Protein AF-A0A8C1VCK3-F1 (afdb_monomer)

Solvent-accessible surface area (backbone atoms only — not comparable to full-atom values): 4647 Å² total; per-residue (Å²): 144,72,78,66,59,62,62,49,53,61,56,46,54,61,52,51,53,52,50,51,51,54,54,49,49,58,54,58,72,53,41,42,81,39,80,42,70,43,89,96,54,96,51,68,43,82,40,79,39,81,61,67,63,84,86,56,50,81,64,57,61,65,66,79,70,68,72,84,84,81,84,127

Foldseek 3Di:
DPPPVVVVVVVVVVVVVVVVVVVVCVQQVQWDFDFDADPPDNDTDTDGDTDDDPVCVVPVVVVVPPDPPPDD

Structure (mmCIF, N/CA/C/O backbone):
data_AF-A0A8C1VCK3-F1
#
_entry.id   AF-A0A8C1VCK3-F1
#
loop_
_atom_site.group_PDB
_atom_site.id
_atom_site.type_symbol
_atom_site.label_atom_id
_atom_site.label_alt_id
_atom_site.label_comp_id
_atom_site.label_asym_id
_atom_site.label_entity_id
_atom_site.label_seq_id
_atom_site.pdbx_PDB_ins_code
_atom_site.Cartn_x
_atom_site.Cartn_y
_atom_site.Cartn_z
_atom_site.occupancy
_atom_site.B_iso_or_equiv
_atom_site.auth_seq_id
_atom_site.auth_comp_id
_atom_site.auth_asym_id
_atom_site.auth_atom_id
_atom_site.pdbx_PDB_model_num
ATOM 1 N N . MET A 1 1 ? 17.653 7.498 -39.889 1.00 57.16 1 MET A N 1
ATOM 2 C CA . MET A 1 1 ? 17.850 7.880 -38.471 1.00 57.16 1 MET A CA 1
ATOM 3 C C . MET A 1 1 ? 16.981 6.998 -37.564 1.00 57.16 1 MET A C 1
ATOM 5 O O . MET A 1 1 ? 15.936 7.467 -37.154 1.00 57.16 1 MET A O 1
ATOM 9 N N . SER A 1 2 ? 17.356 5.745 -37.241 1.00 61.53 2 SER A N 1
ATOM 10 C CA . SER A 1 2 ? 16.470 4.891 -36.399 1.00 61.53 2 SER A CA 1
ATOM 11 C C . SER A 1 2 ? 17.153 3.902 -35.435 1.00 61.53 2 SER A C 1
ATOM 13 O O . SER A 1 2 ? 16.464 3.198 -34.711 1.00 61.53 2 SER A O 1
ATOM 15 N N . GLY A 1 3 ? 18.488 3.860 -35.329 1.00 59.97 3 GLY A N 1
ATOM 16 C CA . GLY A 1 3 ? 19.172 2.909 -34.426 1.00 59.97 3 GLY A CA 1
ATOM 17 C C . GLY A 1 3 ? 19.290 3.346 -32.955 1.00 59.97 3 GLY A C 1
ATOM 18 O O . GLY A 1 3 ? 19.555 2.522 -32.083 1.00 59.97 3 GLY A O 1
ATOM 19 N N . ARG A 1 4 ? 19.108 4.642 -32.650 1.00 56.88 4 ARG A N 1
ATOM 20 C CA . ARG A 1 4 ? 19.291 5.181 -31.284 1.00 56.88 4 ARG A CA 1
ATOM 21 C C . ARG A 1 4 ? 18.065 4.989 -30.382 1.00 56.88 4 ARG A C 1
ATOM 23 O O . ARG A 1 4 ? 18.231 4.821 -29.178 1.00 56.88 4 ARG A O 1
ATOM 30 N N . SER A 1 5 ? 16.859 4.990 -30.956 1.00 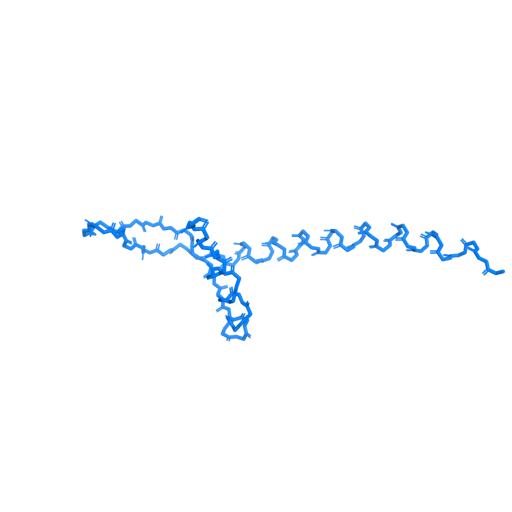61.12 5 SER A N 1
ATOM 31 C CA . SER A 1 5 ? 15.588 4.933 -30.215 1.00 61.12 5 SER A CA 1
ATOM 32 C C . SER A 1 5 ? 15.346 3.562 -29.572 1.00 61.12 5 SER A C 1
ATOM 34 O O . SER A 1 5 ? 15.049 3.499 -28.384 1.00 61.12 5 SER A O 1
ATOM 36 N N . VAL A 1 6 ? 15.594 2.471 -30.299 1.00 61.53 6 VAL A N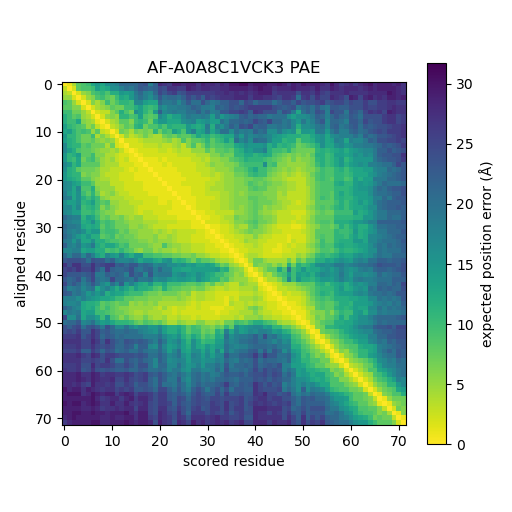 1
ATOM 37 C CA . VAL A 1 6 ? 15.317 1.106 -29.815 1.00 61.53 6 VAL A CA 1
ATOM 38 C C . VAL A 1 6 ? 16.169 0.759 -28.587 1.00 61.53 6 VAL A C 1
ATOM 40 O O . VAL A 1 6 ? 15.671 0.259 -27.583 1.00 61.53 6 VAL A O 1
ATOM 43 N N . ARG A 1 7 ? 17.461 1.117 -28.617 1.00 60.75 7 ARG A N 1
ATOM 44 C CA . ARG A 1 7 ? 18.390 0.892 -27.497 1.00 60.75 7 ARG A CA 1
ATOM 45 C C . ARG A 1 7 ? 18.086 1.791 -26.294 1.00 60.75 7 ARG A C 1
ATOM 47 O O . ARG A 1 7 ? 18.332 1.400 -25.152 1.00 60.75 7 ARG A O 1
ATOM 54 N N . ALA A 1 8 ? 17.571 2.995 -26.541 1.00 67.94 8 ALA A N 1
ATOM 55 C CA . ALA A 1 8 ? 17.122 3.889 -25.481 1.00 67.94 8 ALA A CA 1
ATOM 56 C C . ALA A 1 8 ? 15.865 3.343 -24.784 1.00 67.94 8 ALA A C 1
ATOM 58 O O . ALA A 1 8 ? 15.797 3.386 -23.556 1.00 67.94 8 ALA A O 1
ATOM 59 N N . GLU A 1 9 ? 14.930 2.762 -25.538 1.00 67.69 9 GLU A N 1
ATOM 60 C CA . GLU A 1 9 ? 13.691 2.198 -24.999 1.00 67.69 9 GLU A CA 1
ATOM 61 C C . GLU A 1 9 ? 13.925 0.933 -24.156 1.00 67.69 9 GLU A C 1
ATOM 63 O O . GLU A 1 9 ? 13.323 0.763 -23.097 1.00 67.69 9 GLU A O 1
ATOM 68 N N . THR A 1 10 ? 14.869 0.065 -24.536 1.00 70.56 10 THR A N 1
ATOM 69 C CA . THR A 1 10 ? 15.237 -1.086 -23.689 1.00 70.56 10 THR A CA 1
ATOM 70 C C . THR A 1 10 ? 15.870 -0.638 -22.363 1.00 70.56 10 THR A C 1
ATOM 72 O O . THR A 1 10 ? 15.655 -1.258 -21.322 1.00 70.56 10 THR A O 1
ATOM 75 N N . ARG A 1 11 ? 16.623 0.474 -22.369 1.00 66.94 11 ARG A N 1
ATOM 76 C CA . ARG A 1 11 ? 17.261 1.034 -21.164 1.00 66.94 11 ARG A CA 1
ATOM 77 C C . ARG A 1 11 ? 16.267 1.736 -20.234 1.00 66.94 11 ARG A C 1
ATOM 79 O O . ARG A 1 11 ? 16.525 1.779 -19.031 1.00 66.94 11 ARG A O 1
ATOM 86 N N . SER A 1 12 ? 15.181 2.316 -20.750 1.00 74.44 12 SER A N 1
ATOM 87 C CA . SER A 1 12 ? 14.182 2.996 -19.915 1.00 74.44 12 SER A CA 1
ATOM 88 C C . SER A 1 12 ? 13.353 2.002 -19.107 1.00 74.44 12 SER A C 1
ATOM 90 O O . SER A 1 12 ? 13.276 2.156 -17.892 1.00 74.44 12 SER A O 1
ATOM 92 N N . ARG A 1 13 ? 12.861 0.924 -19.733 1.00 77.56 13 ARG A N 1
ATOM 93 C CA . ARG A 1 13 ? 12.023 -0.094 -19.067 1.00 77.56 13 ARG A CA 1
ATOM 94 C C . ARG A 1 13 ? 12.684 -0.677 -17.817 1.00 77.56 13 ARG A C 1
ATOM 96 O O . ARG A 1 13 ? 12.124 -0.592 -16.730 1.00 77.56 13 ARG A O 1
ATOM 103 N N . ALA A 1 14 ? 13.930 -1.139 -17.943 1.00 82.06 14 ALA A N 1
ATOM 104 C CA . ALA A 1 14 ? 14.678 -1.695 -16.813 1.00 82.06 14 ALA A CA 1
ATOM 105 C C . ALA A 1 14 ? 14.874 -0.683 -15.667 1.00 82.06 14 ALA A C 1
ATOM 107 O O . ALA A 1 14 ? 14.801 -1.036 -14.492 1.00 82.06 14 ALA A O 1
ATOM 108 N N . LYS A 1 15 ? 15.099 0.597 -15.986 1.00 84.19 15 LYS A N 1
ATOM 109 C CA . LYS A 1 15 ? 15.218 1.651 -14.969 1.00 84.19 15 LYS A CA 1
ATOM 110 C C . LYS A 1 15 ? 13.882 1.970 -14.305 1.00 84.19 15 LYS A C 1
ATOM 112 O O . LYS A 1 15 ? 13.867 2.279 -13.116 1.00 84.19 15 LYS A O 1
ATOM 117 N N . ASP A 1 16 ? 12.786 1.932 -15.051 1.00 85.75 16 ASP A N 1
ATOM 118 C CA . ASP A 1 16 ? 11.456 2.227 -14.524 1.00 85.75 16 ASP A CA 1
ATOM 119 C C . ASP A 1 16 ? 10.965 1.114 -13.596 1.00 85.75 16 ASP A C 1
ATOM 121 O O . ASP A 1 16 ? 10.368 1.405 -12.561 1.00 85.75 16 ASP A O 1
ATOM 125 N N . ASP A 1 17 ? 11.308 -0.140 -13.884 1.00 87.50 17 ASP A N 1
ATOM 126 C CA . ASP A 1 17 ? 11.011 -1.265 -12.996 1.00 87.50 17 ASP A CA 1
ATOM 127 C C . ASP A 1 17 ? 11.792 -1.172 -11.680 1.00 87.50 17 ASP A C 1
ATOM 129 O O . ASP A 1 17 ? 11.210 -1.323 -10.604 1.00 87.50 17 ASP A O 1
ATOM 133 N N . ILE A 1 18 ? 13.074 -0.788 -11.736 1.00 88.00 18 ILE A N 1
ATOM 134 C CA . ILE A 1 18 ? 13.868 -0.501 -10.531 1.00 88.00 18 ILE A CA 1
ATOM 135 C C . ILE A 1 18 ? 13.219 0.626 -9.718 1.00 88.00 18 ILE A C 1
ATOM 137 O O . ILE A 1 18 ? 13.031 0.490 -8.511 1.00 88.00 18 ILE A O 1
ATOM 141 N N . LYS A 1 19 ? 12.820 1.732 -10.356 1.00 90.00 19 LYS A N 1
ATOM 142 C CA . LYS A 1 19 ? 12.151 2.843 -9.660 1.00 90.00 19 LYS A CA 1
ATOM 143 C C . LYS A 1 19 ? 10.829 2.419 -9.022 1.00 90.00 19 LYS A C 1
ATOM 145 O O . LYS A 1 19 ? 10.553 2.836 -7.901 1.00 90.00 19 LYS A O 1
ATOM 150 N N . LYS A 1 20 ? 10.025 1.586 -9.693 1.00 89.31 20 LYS A N 1
ATOM 151 C CA . LYS A 1 20 ? 8.773 1.045 -9.134 1.00 89.31 20 LYS A CA 1
ATOM 152 C C . LYS A 1 20 ? 9.033 0.206 -7.888 1.00 89.31 20 LYS A C 1
ATOM 154 O O . LYS A 1 20 ? 8.317 0.367 -6.902 1.00 89.31 20 LYS A O 1
ATOM 159 N N . VAL A 1 21 ? 10.058 -0.648 -7.919 1.00 91.38 21 VAL A N 1
ATOM 160 C CA . VAL A 1 21 ? 10.464 -1.458 -6.761 1.00 91.38 21 VAL A CA 1
ATOM 161 C C . VAL A 1 21 ? 10.905 -0.558 -5.612 1.00 91.38 21 VAL A C 1
ATOM 163 O O . VAL A 1 21 ? 10.389 -0.697 -4.507 1.00 91.38 21 VAL A O 1
ATOM 166 N N . MET A 1 22 ? 11.769 0.425 -5.870 1.00 90.19 22 MET A N 1
ATOM 167 C CA . MET A 1 22 ? 12.222 1.365 -4.837 1.00 90.19 22 MET A CA 1
ATOM 168 C C . MET A 1 22 ? 11.055 2.168 -4.243 1.00 90.19 22 MET A C 1
ATOM 170 O O . MET A 1 22 ? 10.955 2.303 -3.026 1.00 90.19 22 MET A O 1
ATOM 174 N N . ALA A 1 23 ? 10.115 2.626 -5.075 1.00 87.12 23 ALA A N 1
ATOM 175 C CA . ALA A 1 23 ? 8.904 3.307 -4.619 1.00 87.12 23 ALA A CA 1
ATOM 176 C C . ALA A 1 23 ? 7.971 2.382 -3.816 1.00 87.12 23 ALA A C 1
ATOM 178 O O . ALA A 1 23 ? 7.289 2.831 -2.898 1.00 87.12 23 ALA A O 1
ATOM 179 N N . ALA A 1 24 ? 7.915 1.087 -4.137 1.00 87.44 24 ALA A N 1
ATOM 180 C CA . ALA A 1 24 ? 7.168 0.106 -3.354 1.00 87.44 24 ALA A CA 1
ATOM 181 C C . ALA A 1 24 ? 7.806 -0.158 -1.990 1.00 87.44 24 ALA A C 1
ATOM 183 O O . ALA A 1 24 ? 7.097 -0.188 -0.985 1.00 87.44 24 ALA A O 1
ATOM 184 N N . ILE A 1 25 ? 9.132 -0.281 -1.955 1.00 89.25 25 ILE A N 1
ATOM 185 C CA . ILE A 1 25 ? 9.897 -0.452 -0.722 1.00 89.25 25 ILE A CA 1
ATOM 186 C C . ILE A 1 25 ? 9.687 0.752 0.195 1.00 89.25 25 ILE A C 1
ATOM 188 O O . ILE A 1 25 ? 9.332 0.563 1.353 1.00 89.25 25 ILE A O 1
ATOM 192 N N . GLU A 1 26 ? 9.810 1.979 -0.317 1.00 85.38 26 GLU A N 1
ATOM 193 C CA . GLU A 1 26 ? 9.591 3.196 0.477 1.00 85.38 26 GLU A CA 1
ATOM 194 C C . GLU A 1 26 ? 8.178 3.274 1.074 1.00 85.38 26 GLU A C 1
ATOM 196 O O . GLU A 1 26 ? 8.016 3.689 2.221 1.00 85.38 26 GLU A O 1
ATOM 201 N N . ARG A 1 27 ? 7.153 2.798 0.353 1.00 83.94 27 ARG A N 1
ATOM 202 C CA . ARG A 1 27 ? 5.780 2.717 0.882 1.00 83.94 27 ARG A CA 1
ATOM 203 C C . ARG A 1 27 ? 5.648 1.729 2.039 1.00 83.94 27 ARG A C 1
ATOM 205 O O . ARG A 1 27 ? 4.946 2.025 2.999 1.00 83.94 27 ARG A O 1
ATOM 212 N N . VAL A 1 28 ? 6.287 0.562 1.953 1.00 87.50 28 VAL A N 1
ATOM 213 C CA . VAL A 1 28 ? 6.238 -0.466 3.011 1.00 87.50 28 VAL A CA 1
ATOM 214 C C . VAL A 1 28 ? 7.089 -0.065 4.214 1.00 87.50 28 VAL A C 1
ATOM 216 O O . VAL A 1 28 ? 6.699 -0.280 5.357 1.00 87.50 28 VAL A O 1
ATOM 219 N N . ARG A 1 29 ? 8.232 0.577 3.972 1.00 89.25 29 ARG A N 1
ATOM 220 C CA . ARG A 1 29 ? 9.194 0.977 5.003 1.00 89.25 29 ARG A CA 1
ATOM 221 C C . ARG A 1 29 ? 8.627 1.972 6.014 1.00 89.25 29 ARG A C 1
ATOM 223 O O . ARG A 1 29 ? 9.107 2.031 7.140 1.00 89.25 29 ARG A O 1
ATOM 230 N N . ARG A 1 30 ? 7.607 2.733 5.619 1.00 86.38 30 ARG A N 1
ATOM 231 C CA . ARG A 1 30 ? 6.921 3.695 6.487 1.00 86.38 30 ARG A CA 1
ATOM 232 C C . ARG A 1 30 ? 5.835 3.072 7.352 1.00 86.38 30 ARG A C 1
ATOM 234 O O . ARG A 1 30 ? 5.258 3.802 8.135 1.00 86.38 30 ARG A O 1
ATOM 241 N N . TRP A 1 31 ? 5.517 1.781 7.220 1.00 92.12 31 TRP A N 1
ATOM 242 C CA . TRP A 1 31 ? 4.434 1.160 7.990 1.00 92.12 31 TRP A CA 1
ATOM 243 C C . TRP A 1 31 ? 4.697 1.249 9.498 1.00 92.12 31 TRP A C 1
ATOM 245 O O . TRP A 1 31 ? 5.810 1.007 9.958 1.00 92.12 31 TRP A O 1
ATOM 255 N N . GLU A 1 32 ? 3.653 1.534 10.277 1.00 88.69 32 GLU A N 1
ATOM 256 C CA . GLU A 1 32 ? 3.721 1.559 11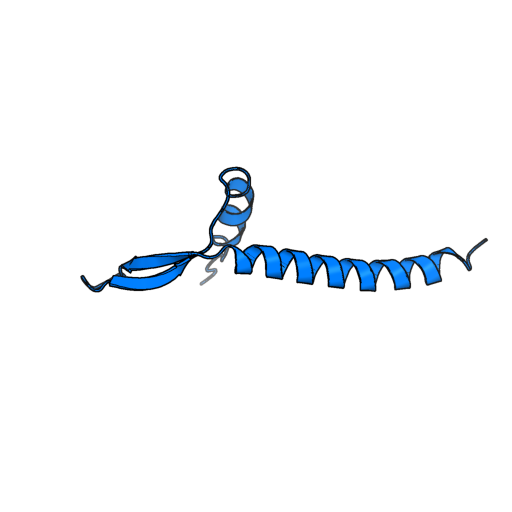.747 1.00 88.69 32 GLU A CA 1
ATOM 257 C C . GLU A 1 32 ? 2.987 0.360 12.320 1.00 88.69 32 GLU A C 1
ATOM 259 O O . GLU A 1 32 ? 1.930 -0.051 11.834 1.00 88.69 32 GLU A O 1
ATOM 264 N N . LYS A 1 33 ? 3.505 -0.161 13.427 1.00 91.75 33 LYS A N 1
ATOM 265 C CA . LYS A 1 33 ? 2.816 -1.169 14.221 1.00 91.75 33 LYS A CA 1
ATOM 266 C C . LYS A 1 33 ? 1.745 -0.483 15.074 1.00 91.75 33 LYS A C 1
ATOM 268 O O . LYS A 1 33 ? 2.071 0.239 16.012 1.00 91.75 33 LYS A O 1
ATOM 273 N N . LYS A 1 34 ? 0.468 -0.722 14.768 1.00 89.50 34 LYS A N 1
ATOM 274 C CA . LYS A 1 34 ? -0.677 -0.175 15.513 1.00 89.50 34 LYS A CA 1
ATOM 275 C C . LYS A 1 34 ? -1.586 -1.279 16.024 1.00 89.50 34 LYS A C 1
ATOM 277 O O . LYS A 1 34 ? -1.676 -2.360 15.446 1.00 89.50 34 LYS A O 1
ATOM 282 N N . TRP A 1 35 ? -2.269 -0.990 17.124 1.00 90.81 35 TRP A N 1
ATOM 283 C CA . TRP A 1 35 ? -3.357 -1.824 17.614 1.00 90.81 35 TRP A CA 1
ATOM 284 C C . TRP A 1 35 ? -4.574 -1.658 16.708 1.00 90.81 35 TRP A C 1
ATOM 286 O O . TRP A 1 35 ? -5.141 -0.569 16.636 1.00 90.81 35 TRP A O 1
ATOM 296 N N . VAL A 1 36 ? -4.981 -2.737 16.051 1.00 89.56 36 VAL A N 1
ATOM 297 C CA . VAL A 1 36 ? -6.184 -2.807 15.223 1.00 89.56 36 VAL A CA 1
ATOM 298 C C . VAL A 1 36 ? -7.179 -3.733 15.909 1.00 89.56 36 VAL A C 1
ATOM 300 O O . VAL A 1 36 ? -6.813 -4.817 16.364 1.00 89.56 36 VAL A O 1
ATOM 303 N N . THR A 1 37 ? -8.428 -3.295 16.014 1.00 90.88 37 THR A N 1
ATOM 304 C CA . THR A 1 37 ? -9.515 -4.120 16.546 1.00 90.88 37 THR 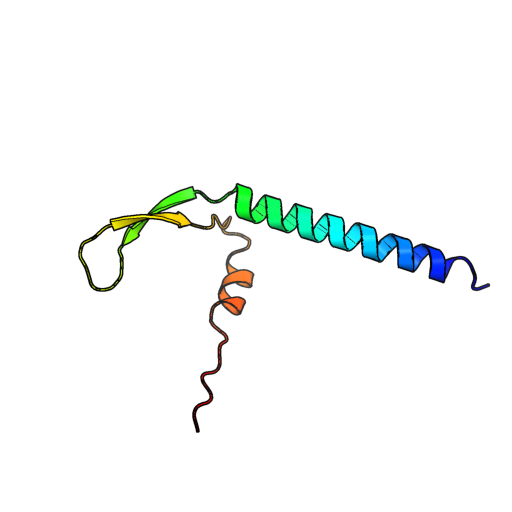A CA 1
ATOM 305 C C . THR A 1 37 ? -9.945 -5.125 15.487 1.00 90.88 37 THR A C 1
ATOM 307 O O . THR A 1 37 ? -10.133 -4.759 14.325 1.00 90.88 37 THR A O 1
ATOM 310 N N . VAL A 1 38 ? -10.082 -6.389 15.877 1.00 87.38 38 VAL A N 1
ATOM 311 C CA . VAL A 1 38 ? -10.628 -7.423 14.997 1.00 87.38 38 VAL A CA 1
ATOM 312 C C . VAL A 1 38 ? -12.142 -7.258 15.006 1.00 87.38 38 VAL A C 1
ATOM 314 O O . VAL A 1 38 ? -12.763 -7.394 16.058 1.00 87.38 38 VAL A O 1
ATOM 317 N N . GLY A 1 39 ? -12.720 -6.887 13.860 1.00 80.00 39 GLY A N 1
ATOM 318 C CA . GLY A 1 39 ? -14.173 -6.796 13.715 1.00 80.00 39 GLY A CA 1
ATOM 319 C C . GLY A 1 39 ? -14.798 -8.116 14.149 1.00 80.00 39 GLY A C 1
ATOM 320 O O . GLY A 1 39 ? -14.296 -9.162 13.754 1.00 80.00 39 GLY A O 1
ATOM 321 N N . ASP A 1 40 ? -15.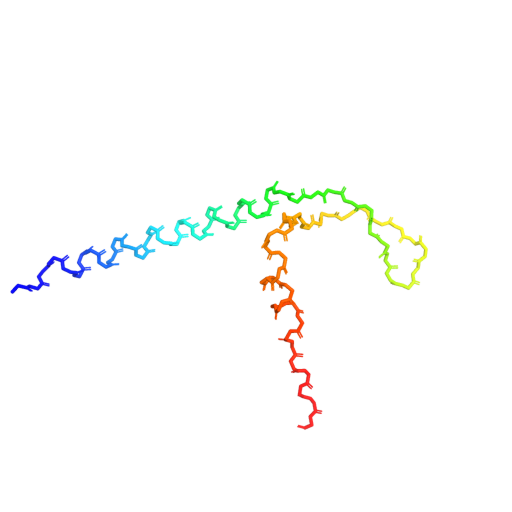819 -8.020 15.001 1.00 74.69 40 ASP A N 1
ATOM 322 C CA . ASP A 1 40 ? -16.572 -9.114 15.635 1.00 74.69 40 ASP A CA 1
ATOM 323 C C . ASP A 1 40 ? -16.088 -9.534 17.042 1.00 74.69 40 ASP A C 1
ATOM 325 O O . ASP A 1 40 ? -16.718 -10.371 17.686 1.00 74.69 40 ASP A O 1
ATOM 329 N N . THR A 1 41 ? -15.018 -8.942 17.602 1.00 81.38 41 THR A N 1
ATOM 330 C CA . THR A 1 41 ? -14.591 -9.197 19.002 1.00 81.38 41 THR A CA 1
ATOM 331 C C . THR A 1 41 ? -13.949 -7.960 19.663 1.00 81.38 41 THR A C 1
ATOM 333 O O . THR A 1 41 ? -13.483 -7.048 18.991 1.00 81.38 41 THR A O 1
ATOM 336 N N . SER A 1 42 ? -13.861 -7.918 21.0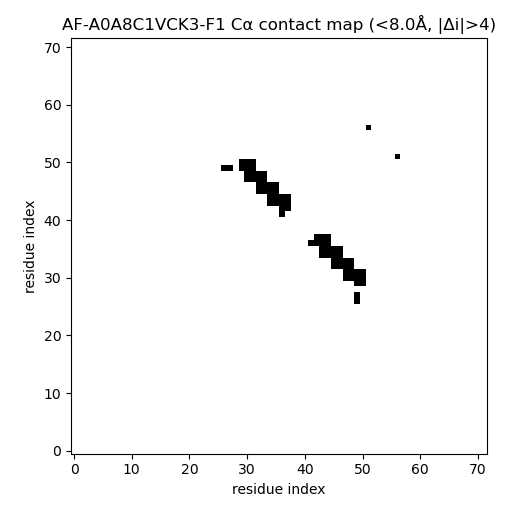02 1.00 80.12 42 SER A N 1
ATOM 337 C CA . SER A 1 42 ? -13.105 -6.892 21.758 1.00 80.12 42 SER A CA 1
ATOM 338 C C . SER A 1 42 ? -11.574 -7.040 21.671 1.00 80.12 42 SER A C 1
ATOM 340 O O . SER A 1 42 ? -10.828 -6.257 22.265 1.00 80.12 42 SER A O 1
ATOM 342 N N . LEU A 1 43 ? -11.087 -8.041 20.933 1.00 87.62 43 LEU A N 1
ATOM 343 C CA . LEU A 1 43 ? -9.667 -8.318 20.757 1.00 87.62 43 LEU A CA 1
ATOM 344 C C . LEU A 1 43 ? -8.997 -7.235 19.906 1.00 87.62 43 LEU A C 1
ATOM 346 O O . LEU A 1 43 ? -9.469 -6.849 18.833 1.00 87.62 43 LEU A O 1
ATOM 350 N N . ARG A 1 44 ? -7.834 -6.786 20.375 1.00 86.31 44 ARG A N 1
ATOM 351 C CA . ARG A 1 44 ? -6.948 -5.875 19.649 1.00 86.31 44 ARG A CA 1
ATOM 352 C C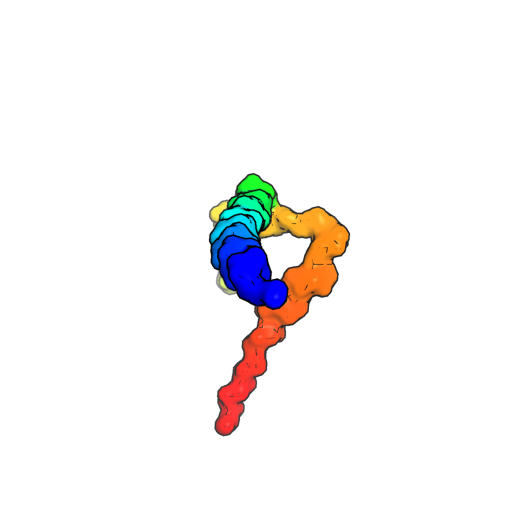 . ARG A 1 44 ? -5.677 -6.627 19.308 1.00 86.31 44 ARG A C 1
ATOM 354 O O . ARG A 1 44 ? -5.072 -7.247 20.176 1.00 86.31 44 ARG A O 1
ATOM 361 N N . ILE A 1 45 ? -5.272 -6.562 18.047 1.00 91.19 45 ILE A N 1
ATOM 362 C CA . ILE A 1 45 ? -4.061 -7.209 17.547 1.00 91.19 45 ILE A CA 1
ATOM 363 C C . ILE A 1 45 ? -3.114 -6.130 17.044 1.00 91.19 45 ILE A C 1
ATOM 365 O O . ILE A 1 45 ? -3.529 -5.141 16.438 1.00 91.19 45 ILE A O 1
ATOM 369 N N . PHE A 1 46 ? -1.821 -6.316 17.282 1.00 91.19 46 PHE A N 1
ATOM 370 C CA . PHE A 1 46 ? -0.819 -5.506 16.615 1.00 91.19 46 PHE A CA 1
ATOM 371 C C . PHE A 1 46 ? -0.713 -5.891 15.141 1.00 91.19 46 PHE 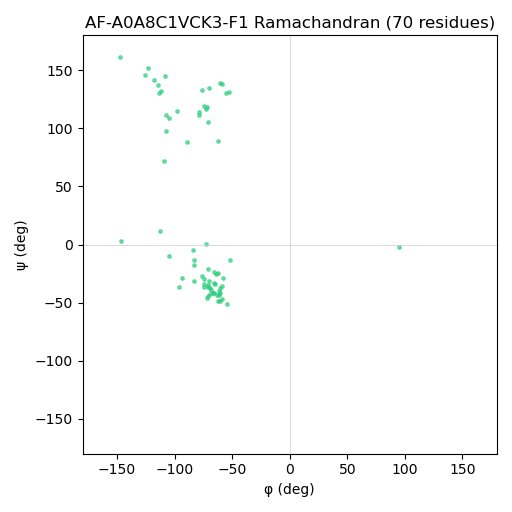A C 1
ATOM 373 O O . PHE A 1 46 ? -0.316 -7.006 14.810 1.00 91.19 46 PHE A O 1
ATOM 380 N N . LYS A 1 47 ? -0.995 -4.937 14.258 1.00 90.69 47 LYS A N 1
ATOM 381 C CA . LYS A 1 47 ? -0.840 -5.079 12.811 1.00 90.69 47 LYS A CA 1
ATOM 382 C C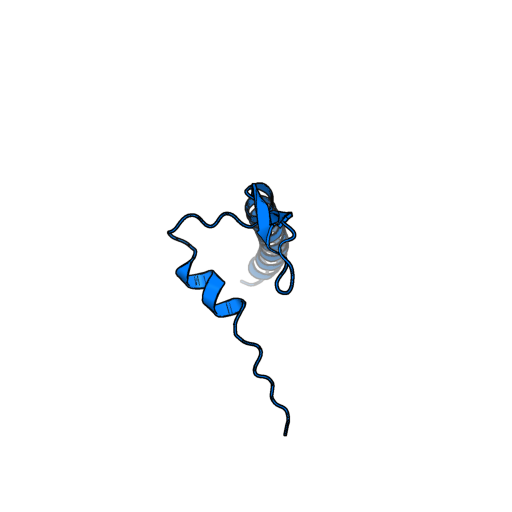 . LYS A 1 47 ? 0.034 -3.948 12.283 1.00 90.69 47 LYS A C 1
ATOM 384 O O . LYS A 1 47 ? -0.014 -2.828 12.792 1.00 90.69 47 LYS A O 1
ATOM 389 N N . TRP A 1 48 ? 0.830 -4.238 11.261 1.00 92.19 48 TRP A N 1
ATOM 390 C CA . TRP A 1 48 ? 1.499 -3.193 10.500 1.00 92.19 48 TRP A CA 1
ATOM 391 C C . TRP A 1 48 ? 0.483 -2.495 9.596 1.00 92.19 48 TRP A C 1
ATOM 393 O O . TRP A 1 48 ? -0.167 -3.138 8.768 1.00 92.19 48 TRP A O 1
ATOM 403 N N . VAL A 1 49 ? 0.308 -1.195 9.802 1.00 89.88 49 VAL A N 1
ATOM 404 C CA . VAL A 1 49 ? -0.672 -0.369 9.097 1.00 89.88 49 VAL A CA 1
ATOM 405 C C . VAL A 1 49 ? 0.076 0.658 8.240 1.00 89.88 49 VAL A C 1
ATOM 407 O O . VAL A 1 49 ? 1.060 1.234 8.714 1.00 89.88 49 VAL A O 1
ATOM 410 N N . PRO A 1 50 ? -0.361 0.902 6.990 1.00 89.50 50 PRO A N 1
ATOM 411 C CA . PRO A 1 50 ? 0.235 1.928 6.144 1.00 89.50 50 PRO A CA 1
ATOM 412 C C . PRO A 1 50 ? 0.152 3.323 6.773 1.00 89.50 50 PRO A C 1
ATOM 414 O O . PRO A 1 50 ? -0.902 3.719 7.274 1.00 89.50 50 PRO A O 1
ATOM 417 N N . VAL A 1 51 ? 1.239 4.086 6.666 1.00 81.56 51 VAL A N 1
ATOM 418 C CA . VAL A 1 51 ? 1.274 5.520 6.992 1.00 81.56 51 VAL A CA 1
ATOM 419 C C . VAL A 1 51 ? 1.123 6.287 5.717 1.00 81.56 51 VAL A C 1
ATOM 421 O O . VAL A 1 51 ? 1.973 6.198 4.833 1.00 81.56 51 VAL A O 1
ATOM 424 N N . VAL A 1 52 ? 0.025 7.015 5.609 1.00 69.88 52 VAL A N 1
ATOM 425 C CA . VAL A 1 52 ? -0.203 7.879 4.464 1.00 69.88 52 VAL A CA 1
ATOM 426 C C . VAL A 1 52 ? -0.026 9.304 4.953 1.00 69.88 52 VAL A C 1
ATOM 428 O O . VAL A 1 52 ? -0.847 9.794 5.729 1.00 69.88 52 VAL A O 1
ATOM 431 N N . ASP A 1 53 ? 1.040 9.965 4.502 1.00 60.22 53 ASP A N 1
ATOM 432 C CA . ASP A 1 53 ? 1.149 11.414 4.626 1.00 60.22 53 ASP A CA 1
ATOM 433 C C . ASP A 1 53 ? -0.099 12.015 3.955 1.00 60.22 53 ASP A C 1
ATOM 435 O O . ASP A 1 53 ? -0.467 11.635 2.838 1.00 60.22 53 ASP A O 1
ATOM 439 N N . THR A 1 54 ? -0.796 12.923 4.639 1.00 57.03 54 THR A N 1
ATOM 440 C CA . THR A 1 54 ? -2.137 13.451 4.295 1.00 57.03 54 THR A CA 1
ATOM 441 C C . THR A 1 54 ? -2.289 13.988 2.863 1.00 57.03 54 THR A C 1
ATOM 443 O O . THR A 1 54 ? -3.410 14.170 2.386 1.00 57.03 54 THR A O 1
ATOM 446 N N . LYS A 1 55 ? -1.184 14.187 2.138 1.00 54.91 55 LYS A N 1
ATOM 447 C CA . LYS A 1 55 ? -1.142 14.607 0.734 1.00 54.91 55 LYS A CA 1
ATOM 448 C C . LYS A 1 55 ? -1.482 13.490 -0.270 1.00 54.91 55 LYS A C 1
ATOM 450 O O . LYS A 1 55 ? -2.001 13.801 -1.338 1.00 54.91 55 LYS A O 1
ATOM 455 N N . GLU A 1 56 ? -1.260 12.211 0.057 1.00 55.38 56 GLU A N 1
ATOM 456 C CA . GLU A 1 56 ? -1.438 11.082 -0.886 1.00 55.38 56 GLU A CA 1
ATOM 457 C C . GLU A 1 56 ? -2.703 10.229 -0.643 1.00 55.38 56 GLU A C 1
ATOM 459 O O . GLU A 1 56 ? -3.098 9.437 -1.504 1.00 55.38 56 GLU A O 1
ATOM 464 N N . MET A 1 57 ? -3.413 10.433 0.477 1.00 50.09 57 MET A N 1
ATOM 465 C CA . MET A 1 57 ? -4.646 9.690 0.811 1.00 50.09 57 MET A CA 1
ATOM 466 C C . MET A 1 57 ? -5.761 9.822 -0.236 1.00 50.09 57 MET A C 1
ATOM 468 O O . MET A 1 57 ? -6.559 8.901 -0.398 1.00 50.09 57 MET A O 1
ATOM 472 N N . ARG A 1 58 ? -5.829 10.937 -0.976 1.00 49.03 58 ARG A N 1
ATOM 473 C CA . ARG A 1 58 ? -6.896 11.156 -1.972 1.00 49.03 58 ARG A CA 1
ATOM 474 C C . ARG A 1 58 ? -6.831 10.181 -3.151 1.00 49.03 58 ARG A C 1
ATOM 476 O O . ARG A 1 58 ? -7.856 9.937 -3.783 1.00 49.03 58 ARG A O 1
ATOM 483 N N . THR A 1 59 ? -5.662 9.608 -3.434 1.00 49.12 59 THR A N 1
ATOM 484 C CA . THR A 1 59 ? -5.463 8.733 -4.597 1.00 49.12 59 THR A CA 1
ATOM 485 C C . THR A 1 59 ? -5.589 7.254 -4.224 1.00 49.12 59 THR A C 1
ATOM 487 O O . THR A 1 59 ? -6.170 6.484 -4.984 1.00 49.12 59 THR A O 1
ATOM 490 N N . ALA A 1 60 ? -5.118 6.854 -3.036 1.00 51.91 60 ALA A N 1
ATOM 491 C CA . ALA A 1 60 ? -5.121 5.455 -2.592 1.00 51.91 60 ALA A CA 1
ATOM 492 C C . ALA A 1 60 ? -6.515 4.939 -2.186 1.00 51.91 60 ALA A C 1
ATOM 494 O O . ALA A 1 60 ? -6.848 3.786 -2.468 1.00 51.91 60 ALA A O 1
ATOM 495 N N . THR A 1 61 ? -7.367 5.790 -1.603 1.00 47.56 61 THR A N 1
ATOM 496 C CA . THR A 1 61 ? -8.731 5.397 -1.203 1.00 47.56 61 THR A CA 1
ATOM 497 C C . THR A 1 61 ? -9.603 5.015 -2.402 1.00 47.56 61 THR A C 1
ATOM 499 O O . THR A 1 61 ? -10.497 4.195 -2.251 1.00 47.56 61 THR A O 1
ATOM 502 N N . LYS A 1 62 ? -9.313 5.518 -3.613 1.00 39.81 62 LYS A N 1
ATOM 503 C CA . LYS A 1 62 ? -10.044 5.138 -4.837 1.00 39.81 62 LYS A CA 1
ATOM 504 C C . LYS A 1 62 ? -9.757 3.712 -5.317 1.00 39.81 62 LYS A C 1
ATOM 506 O O . LYS A 1 62 ? -10.560 3.179 -6.076 1.00 39.81 62 LYS A O 1
ATOM 511 N N . VAL A 1 63 ? -8.635 3.112 -4.909 1.00 49.69 63 VAL A N 1
ATOM 512 C CA . VAL A 1 63 ? -8.190 1.801 -5.415 1.00 49.69 63 VAL A CA 1
ATOM 513 C C . VAL A 1 63 ? -8.663 0.655 -4.515 1.00 49.69 63 VAL A C 1
ATOM 515 O O . VAL A 1 63 ? -8.903 -0.441 -5.005 1.00 49.69 63 VAL A O 1
ATOM 518 N N . LEU A 1 64 ? -8.857 0.896 -3.212 1.00 47.38 64 LEU A N 1
ATOM 519 C CA . LEU A 1 64 ? -9.259 -0.156 -2.267 1.00 47.38 64 LEU A CA 1
ATOM 520 C C . LEU A 1 64 ? -10.778 -0.433 -2.252 1.00 47.38 64 LEU A C 1
ATOM 522 O O . LEU A 1 64 ? -11.195 -1.451 -1.712 1.00 47.38 64 LEU A O 1
ATOM 526 N N . CYS A 1 65 ? -11.607 0.433 -2.848 1.00 40.66 65 CYS A N 1
ATOM 527 C CA . CYS A 1 65 ? -13.071 0.293 -2.841 1.00 40.66 65 CYS A CA 1
ATOM 528 C C . CYS A 1 65 ? -13.714 -0.016 -4.206 1.00 40.66 65 CYS A C 1
ATOM 530 O O . CYS A 1 65 ? -14.934 0.036 -4.318 1.00 40.66 65 CYS A O 1
ATOM 532 N N . GLN A 1 66 ? -12.941 -0.371 -5.238 1.00 41.31 66 GLN A N 1
ATOM 533 C CA . GLN A 1 66 ? -13.497 -0.806 -6.527 1.00 41.31 66 GLN A CA 1
ATOM 534 C C . GLN A 1 66 ? -13.283 -2.303 -6.748 1.00 41.31 66 GLN A C 1
ATOM 536 O O . GLN A 1 66 ? -12.506 -2.720 -7.600 1.00 41.31 66 GLN A O 1
ATOM 541 N N . THR A 1 67 ? -14.017 -3.123 -6.004 1.00 46.94 67 THR A N 1
ATOM 542 C CA . THR A 1 67 ? -14.516 -4.381 -6.561 1.00 46.94 67 THR A CA 1
ATOM 543 C C . THR A 1 67 ? -16.005 -4.186 -6.836 1.00 46.94 67 THR A C 1
ATOM 545 O O . THR A 1 67 ? -16.787 -4.079 -5.892 1.00 46.94 67 THR A O 1
ATOM 548 N N . PRO A 1 68 ? -16.452 -4.103 -8.101 1.00 44.81 68 PRO A N 1
ATOM 549 C CA . PRO A 1 68 ? -17.859 -4.307 -8.377 1.00 44.81 68 PRO A CA 1
ATOM 550 C C . PRO A 1 68 ? -18.130 -5.797 -8.154 1.00 44.81 68 PRO A C 1
ATOM 552 O O . PRO A 1 68 ? -17.719 -6.649 -8.940 1.00 44.81 68 PRO A O 1
ATOM 555 N N . THR A 1 69 ? -18.792 -6.125 -7.049 1.00 54.50 69 THR A N 1
ATOM 556 C CA . THR A 1 69 ? -19.511 -7.387 -6.895 1.00 54.50 69 THR A CA 1
ATOM 557 C C . THR A 1 69 ? -20.617 -7.431 -7.950 1.00 54.50 69 THR A C 1
ATOM 559 O O . THR A 1 69 ? -21.737 -6.989 -7.718 1.00 54.50 69 THR A O 1
ATOM 562 N N . SER A 1 70 ? -20.300 -7.947 -9.138 1.00 39.91 70 SER A N 1
ATOM 563 C CA . SER A 1 70 ? -21.305 -8.347 -10.121 1.00 39.91 70 SER A CA 1
ATOM 564 C C . SER A 1 70 ? -21.674 -9.803 -9.853 1.00 39.91 70 SER A C 1
ATOM 566 O O . SER A 1 70 ? -21.051 -10.720 -10.378 1.00 39.91 70 SER A O 1
ATOM 568 N N . ILE A 1 71 ? -22.664 -10.001 -8.984 1.00 49.72 71 ILE A N 1
ATOM 569 C CA . ILE A 1 71 ? -23.472 -11.222 -8.942 1.00 49.72 71 ILE A CA 1
ATOM 570 C C . ILE A 1 71 ? -24.835 -10.829 -9.501 1.00 49.72 71 ILE A C 1
ATOM 572 O O . ILE A 1 71 ? -25.630 -10.247 -8.764 1.00 49.72 71 ILE A O 1
ATOM 576 N N . LYS A 1 72 ? -25.062 -11.110 -10.786 1.00 45.03 72 LYS A N 1
ATOM 577 C CA . LYS A 1 72 ? -26.311 -11.615 -11.374 1.00 45.03 72 LYS A CA 1
ATOM 578 C C . LYS A 1 72 ? -25.956 -12.344 -12.661 1.00 45.03 72 LYS A C 1
ATOM 580 O O . LYS A 1 72 ? -25.144 -11.778 -13.425 1.00 45.03 72 LYS A O 1
#

Nearest PDB structures (foldseek):
  7o35-assembly1_A  TM=2.494E-01  e=3.433E+00  Severe acute respiratory syndrome coronavirus 2
  8r6e-assembly1_A  TM=2.514E-01  e=4.223E+00  Severe acute respiratory syndrome coronavirus 2
  7vbf-assembly1_A  TM=2.471E-01  e=4.223E+00  Severe acute respiratory syndrome coronavirus 2

Radius of gyration: 20.11 Å; Cα contacts (8 Å, |Δi|>4): 36; chains: 1; bounding box: 46×26×60 Å

InterPro domains:
  IPR006804 BCL7 [PF04714] (4-51)
  IPR006804 BCL7 [PTHR12767] (1-58)

pLDDT: mean 72.37, std 17.57, range [39.81, 92.19]

Organism: Cyprinus carpio (NCBI:txid7962)

Secondary structure (DSSP, 8-state):
--HHHHHHHHHHHHHHHHHHHHHHHHHHHT-EEEEEE-TTSS-EEEEEE----TTTHHHHHHHHT-------

Mean predicted aligned error: 13.84 Å

Sequence (72 aa):
MSGRSVRAETRSRAKDDIKKVMAAIERVRRWEKKWVTVGDTSLRIFKWVPVVDTKEMRTATKVLCQTPTSIK